Protein AF-A0A538PRS4-F1 (afdb_monomer_lite)

Radius of gyration: 16.03 Å; chains: 1; bounding box: 38×35×45 Å

pLDDT: mean 77.62, std 17.7, range [42.34, 96.5]

Foldseek 3Di:
DDDDDDDPPDDPDDDDDDFDDDPVVRVLLVVLVCQVVVDCPVVPPPDDDDPVFPPDRDLSSLVSVCCVVCVPPDPPPDDDDPCCGVVSND

Structure (mmCIF, N/CA/C/O backbone):
data_AF-A0A538PRS4-F1
#
_entry.id   AF-A0A538PRS4-F1
#
loop_
_atom_site.group_PDB
_atom_site.id
_atom_site.type_symbol
_atom_site.label_atom_id
_atom_site.label_alt_id
_atom_site.label_comp_id
_atom_site.label_asym_id
_atom_site.label_entity_id
_atom_site.label_seq_id
_atom_site.pdbx_PDB_ins_code
_atom_site.Cartn_x
_atom_site.Cartn_y
_atom_site.Cartn_z
_atom_site.occupancy
_atom_site.B_iso_or_equiv
_atom_site.auth_seq_id
_atom_site.auth_comp_id
_atom_site.auth_asym_id
_atom_site.auth_atom_id
_atom_site.pdbx_PDB_model_num
ATOM 1 N N . MET A 1 1 ? 24.495 14.721 -32.362 1.00 42.34 1 MET A N 1
ATOM 2 C CA . MET A 1 1 ? 23.202 14.234 -31.834 1.00 42.34 1 MET A CA 1
ATOM 3 C C . MET A 1 1 ? 23.451 13.626 -30.464 1.00 42.34 1 MET A C 1
ATOM 5 O O . MET A 1 1 ? 24.119 12.604 -30.386 1.00 42.34 1 MET A O 1
ATOM 9 N N . ALA A 1 2 ? 23.049 14.303 -29.387 1.00 47.41 2 ALA A N 1
ATOM 10 C CA . ALA A 1 2 ? 23.292 13.818 -28.029 1.00 47.41 2 ALA A CA 1
ATOM 11 C C . ALA A 1 2 ? 22.363 12.629 -27.740 1.00 47.41 2 ALA A C 1
ATOM 13 O O . ALA A 1 2 ? 21.148 12.792 -27.675 1.00 47.41 2 ALA A O 1
ATOM 14 N N . GLY A 1 3 ? 22.933 11.427 -27.621 1.00 56.94 3 GLY A N 1
ATOM 15 C CA . GLY A 1 3 ? 22.188 10.233 -27.229 1.00 56.94 3 GLY A CA 1
ATOM 16 C C . GLY A 1 3 ? 21.663 10.390 -25.805 1.00 56.94 3 GLY A C 1
ATOM 17 O O . GLY A 1 3 ? 22.430 10.693 -24.889 1.00 56.94 3 GLY A O 1
ATOM 18 N N . GLN A 1 4 ? 20.357 10.207 -25.623 1.00 62.00 4 GLN A N 1
ATOM 19 C CA . GLN A 1 4 ? 19.710 10.289 -24.319 1.00 62.00 4 GLN A CA 1
ATOM 20 C C . GLN A 1 4 ? 20.318 9.229 -23.385 1.00 62.00 4 GLN A C 1
ATOM 22 O O . GLN A 1 4 ? 20.143 8.027 -23.586 1.00 62.00 4 GLN A O 1
ATOM 27 N N . ARG A 1 5 ? 21.077 9.665 -22.372 1.00 55.88 5 ARG A N 1
ATOM 28 C CA . ARG A 1 5 ? 21.616 8.777 -21.334 1.00 55.88 5 ARG A CA 1
ATOM 29 C C . ARG A 1 5 ? 20.485 8.445 -20.366 1.00 55.88 5 ARG A C 1
ATOM 31 O O . ARG A 1 5 ? 20.037 9.321 -19.634 1.00 55.88 5 ARG A O 1
ATOM 38 N N . ARG A 1 6 ? 20.012 7.197 -20.369 1.00 52.97 6 ARG A N 1
ATOM 39 C CA . ARG A 1 6 ? 18.961 6.724 -19.457 1.00 52.97 6 ARG A CA 1
ATOM 40 C C . ARG A 1 6 ? 19.463 5.539 -18.638 1.00 52.97 6 ARG A C 1
ATOM 42 O O . ARG A 1 6 ? 20.163 4.676 -19.162 1.00 52.97 6 ARG A O 1
ATOM 49 N N . ALA A 1 7 ? 19.117 5.516 -17.352 1.00 52.84 7 ALA A N 1
ATOM 50 C CA . ALA A 1 7 ? 19.506 4.450 -16.437 1.00 52.84 7 ALA A CA 1
ATOM 51 C C . ALA A 1 7 ? 18.907 3.098 -16.869 1.00 52.84 7 ALA A C 1
ATOM 53 O O . ALA A 1 7 ? 17.709 2.997 -17.127 1.00 52.84 7 ALA A O 1
ATOM 54 N N . LEU A 1 8 ? 19.748 2.060 -16.923 1.00 56.84 8 LEU A N 1
ATOM 55 C CA . LEU A 1 8 ? 19.369 0.685 -17.288 1.00 56.84 8 LEU A CA 1
ATOM 56 C C . LEU A 1 8 ? 18.606 -0.059 -16.176 1.00 56.84 8 LEU A C 1
ATOM 58 O O . LEU A 1 8 ? 18.166 -1.182 -16.390 1.00 56.84 8 LEU A O 1
ATOM 62 N N . SER A 1 9 ? 18.458 0.549 -14.996 1.00 55.00 9 SER A N 1
ATOM 63 C CA . SER A 1 9 ? 17.814 -0.045 -13.818 1.00 55.00 9 SER A CA 1
ATOM 64 C C . SER A 1 9 ? 16.283 -0.040 -13.865 1.00 55.00 9 SER A C 1
ATOM 66 O O . SER A 1 9 ? 15.652 -0.673 -13.026 1.00 55.00 9 SER A O 1
ATOM 68 N N . MET A 1 10 ? 15.676 0.658 -14.828 1.00 54.16 10 MET A N 1
ATOM 69 C CA . MET A 1 10 ? 14.222 0.717 -14.993 1.00 54.16 10 MET A CA 1
ATOM 70 C C . MET A 1 10 ? 13.783 -0.277 -16.083 1.00 54.16 10 MET A C 1
ATOM 72 O O . MET A 1 10 ? 14.241 -0.149 -17.225 1.00 54.16 10 MET A O 1
ATOM 76 N N . PRO A 1 11 ? 12.905 -1.255 -15.781 1.00 58.00 11 PRO A N 1
ATOM 77 C CA . PRO A 1 11 ? 12.373 -2.181 -16.778 1.00 58.00 11 PRO A CA 1
ATOM 78 C C . PRO A 1 11 ? 11.755 -1.434 -17.966 1.00 58.00 11 PRO A C 1
ATOM 80 O O . PRO A 1 11 ? 11.019 -0.464 -17.796 1.00 58.00 11 PRO A O 1
ATOM 83 N N . ARG A 1 12 ? 12.054 -1.891 -19.190 1.00 56.91 12 ARG A N 1
ATOM 84 C CA . ARG A 1 12 ? 11.618 -1.237 -20.440 1.00 56.91 12 ARG A CA 1
ATOM 85 C C . ARG A 1 12 ? 10.115 -1.339 -20.708 1.00 56.91 12 ARG A C 1
ATOM 87 O O . ARG A 1 12 ? 9.610 -0.602 -21.548 1.00 56.91 12 ARG A O 1
ATOM 94 N N . ALA A 1 13 ? 9.427 -2.263 -20.047 1.00 60.84 13 ALA A N 1
ATOM 95 C CA . ALA A 1 13 ? 8.015 -2.533 -20.255 1.00 60.84 13 ALA A CA 1
ATOM 96 C C . ALA A 1 13 ? 7.367 -3.084 -18.980 1.00 60.84 13 ALA A C 1
ATOM 98 O O . ALA A 1 13 ? 8.067 -3.673 -18.148 1.00 60.84 13 ALA A O 1
ATOM 99 N N . PRO A 1 14 ? 6.029 -2.976 -18.912 1.00 65.44 14 PRO A N 1
ATOM 100 C CA . PRO A 1 14 ? 5.123 -3.854 -18.216 1.00 65.44 14 PRO A CA 1
ATOM 101 C C . PRO A 1 14 ? 5.697 -5.191 -17.773 1.00 65.44 14 PRO A C 1
ATOM 103 O O . PRO A 1 14 ? 5.788 -6.062 -18.637 1.00 65.44 14 PRO A O 1
ATOM 106 N N . GLY A 1 15 ? 6.075 -5.415 -16.514 1.00 74.25 15 GLY A N 1
ATOM 107 C CA . GLY A 1 15 ? 6.293 -6.797 -16.074 1.00 74.25 15 GLY A CA 1
ATOM 108 C C . GLY A 1 15 ? 4.999 -7.603 -16.259 1.00 74.25 15 GLY A C 1
ATOM 109 O O . GLY A 1 15 ? 3.906 -7.065 -16.072 1.00 74.25 15 GLY A O 1
ATOM 110 N N . ARG A 1 16 ? 5.080 -8.887 -16.635 1.00 87.31 16 ARG A N 1
ATOM 111 C CA . ARG A 1 16 ? 3.882 -9.744 -16.632 1.00 87.31 16 ARG A CA 1
ATOM 112 C C . ARG A 1 16 ? 3.426 -9.928 -15.183 1.00 87.31 16 ARG A C 1
ATOM 114 O O . ARG A 1 16 ? 4.215 -10.362 -14.352 1.00 87.31 16 ARG A O 1
ATOM 121 N N . ILE A 1 17 ? 2.153 -9.650 -14.910 1.00 90.62 17 ILE A N 1
ATOM 122 C CA . ILE A 1 17 ? 1.535 -9.925 -13.610 1.00 90.62 17 ILE A CA 1
ATOM 123 C C . ILE A 1 17 ? 0.930 -11.329 -13.664 1.00 90.62 17 ILE A C 1
ATOM 125 O O . ILE A 1 17 ? 0.021 -11.578 -14.458 1.00 90.62 17 ILE A O 1
ATOM 129 N N . ALA A 1 18 ? 1.455 -12.240 -12.850 1.00 93.81 18 ALA A N 1
ATOM 130 C CA . ALA A 1 18 ? 0.814 -13.515 -12.547 1.00 93.81 18 ALA A CA 1
ATOM 131 C C . ALA A 1 18 ? 0.039 -13.369 -11.231 1.00 93.81 18 ALA A C 1
ATOM 133 O O . ALA A 1 18 ? 0.499 -12.670 -10.331 1.00 93.81 18 ALA A O 1
ATOM 134 N N . ALA A 1 19 ? -1.131 -13.996 -11.136 1.00 95.12 19 ALA A N 1
ATOM 135 C CA . ALA A 1 19 ? -1.987 -13.930 -9.958 1.00 95.12 19 ALA A CA 1
ATOM 136 C C . ALA A 1 19 ? -2.528 -15.324 -9.628 1.00 95.12 19 ALA A C 1
ATOM 138 O O . ALA A 1 19 ? -2.894 -16.075 -10.535 1.00 95.12 19 ALA A O 1
ATOM 139 N N . ASP A 1 20 ? -2.582 -15.648 -8.341 1.00 95.25 20 ASP A N 1
ATOM 140 C CA . ASP A 1 20 ? -3.108 -16.896 -7.794 1.00 95.25 20 ASP A CA 1
ATOM 141 C C . ASP A 1 20 ? -3.854 -16.641 -6.467 1.00 95.25 20 ASP A C 1
ATOM 143 O O . ASP A 1 20 ? -4.017 -15.498 -6.035 1.00 95.25 20 ASP A O 1
ATOM 147 N N . GLY A 1 21 ? -4.368 -17.706 -5.843 1.00 95.44 21 GLY A N 1
ATOM 148 C CA . GLY A 1 21 ? -5.043 -17.628 -4.546 1.00 95.44 21 GLY A CA 1
ATOM 149 C C . GLY A 1 21 ? -6.510 -17.183 -4.611 1.00 95.44 21 GLY A C 1
ATOM 150 O O . GLY A 1 21 ? -7.243 -17.490 -5.554 1.00 95.44 21 GLY A O 1
ATOM 151 N N . VAL A 1 22 ? -6.974 -16.512 -3.550 1.00 96.50 22 VAL A N 1
ATOM 152 C CA . VAL A 1 22 ? -8.373 -16.072 -3.409 1.00 96.50 22 VAL A CA 1
ATOM 153 C C . VAL A 1 22 ? -8.680 -14.992 -4.442 1.00 96.50 22 VAL A C 1
ATOM 155 O O . VAL A 1 22 ? -8.071 -13.925 -4.418 1.00 96.50 22 VAL A O 1
ATOM 158 N N . ARG A 1 23 ? -9.674 -15.243 -5.306 1.00 94.69 23 ARG A N 1
ATOM 159 C CA . ARG A 1 23 ? -10.012 -14.374 -6.447 1.00 94.69 23 ARG A CA 1
ATOM 160 C C . ARG A 1 23 ? -10.157 -12.899 -6.070 1.00 94.69 23 ARG A C 1
ATOM 162 O O . ARG A 1 23 ? -9.505 -12.068 -6.686 1.00 94.69 23 ARG A O 1
ATOM 169 N N . ALA A 1 24 ? -10.970 -12.586 -5.060 1.00 91.44 24 ALA A N 1
ATOM 170 C CA . ALA A 1 24 ? -11.235 -11.199 -4.673 1.00 91.44 24 ALA A CA 1
ATOM 171 C C . ALA A 1 24 ? -9.955 -10.457 -4.244 1.00 91.44 24 ALA A C 1
ATOM 173 O O . ALA A 1 24 ? -9.711 -9.330 -4.670 1.00 91.44 24 ALA A O 1
ATOM 174 N N . SER A 1 25 ? -9.099 -11.113 -3.454 1.00 91.69 25 SER A N 1
ATOM 175 C CA . SER A 1 25 ? -7.808 -10.556 -3.043 1.00 91.69 25 SER A CA 1
ATOM 176 C C . SER A 1 25 ? -6.850 -10.426 -4.228 1.00 91.69 25 SER A C 1
ATOM 178 O O . SER A 1 25 ? -6.218 -9.388 -4.393 1.00 91.69 25 SER A O 1
ATOM 180 N N . ALA A 1 26 ? -6.770 -11.449 -5.081 1.00 95.50 26 ALA A N 1
ATOM 181 C CA . ALA A 1 26 ? -5.906 -11.454 -6.255 1.00 95.50 26 ALA A CA 1
ATOM 182 C C . ALA A 1 26 ? -6.262 -10.324 -7.233 1.00 95.50 26 ALA A C 1
ATOM 184 O O . ALA A 1 26 ? -5.381 -9.596 -7.683 1.00 95.50 26 ALA A O 1
ATOM 185 N N . GLU A 1 27 ? -7.548 -10.129 -7.526 1.00 95.00 27 GLU A N 1
ATOM 186 C CA . GLU A 1 27 ? -8.031 -9.057 -8.402 1.00 95.00 27 GLU A CA 1
ATOM 187 C C . GLU A 1 27 ? -7.698 -7.670 -7.839 1.00 95.00 27 GLU A C 1
ATOM 189 O O . GLU A 1 27 ? -7.181 -6.820 -8.570 1.00 95.00 27 GLU A O 1
ATOM 194 N N . ALA A 1 28 ? -7.905 -7.457 -6.536 1.00 93.31 28 ALA A N 1
ATOM 195 C CA . ALA A 1 28 ? -7.575 -6.195 -5.881 1.00 93.31 28 ALA A CA 1
ATOM 196 C C . ALA A 1 28 ? -6.063 -5.901 -5.891 1.00 93.31 28 ALA A C 1
ATOM 198 O O . ALA A 1 28 ? -5.642 -4.782 -6.186 1.00 93.31 28 ALA A O 1
ATOM 199 N N . LEU A 1 29 ? -5.225 -6.913 -5.646 1.00 95.19 29 LEU A N 1
ATOM 200 C CA . LEU A 1 29 ? -3.767 -6.777 -5.703 1.00 95.19 29 LEU A CA 1
ATOM 201 C C . LEU A 1 29 ? -3.269 -6.505 -7.130 1.00 95.19 29 LEU A C 1
ATOM 203 O O . LEU A 1 29 ? -2.391 -5.666 -7.334 1.00 95.19 29 LEU A O 1
ATOM 207 N N . VAL A 1 30 ? -3.855 -7.156 -8.140 1.00 95.25 30 VAL A N 1
ATOM 208 C CA . VAL A 1 30 ? -3.558 -6.871 -9.553 1.00 95.25 30 VAL A CA 1
ATOM 209 C C . VAL A 1 30 ? -3.937 -5.433 -9.910 1.00 95.25 30 VAL A C 1
ATOM 211 O O . VAL A 1 30 ? -3.184 -4.774 -10.629 1.00 95.25 30 VAL A O 1
ATOM 214 N N . ALA A 1 31 ? -5.065 -4.923 -9.409 1.00 93.62 31 ALA A N 1
ATOM 215 C CA . ALA A 1 31 ? -5.456 -3.530 -9.608 1.00 93.62 31 ALA A CA 1
ATOM 216 C C . ALA A 1 31 ? -4.436 -2.561 -8.984 1.00 93.62 31 ALA A C 1
ATOM 218 O O . ALA A 1 31 ? -3.992 -1.631 -9.658 1.00 93.62 31 ALA A O 1
ATOM 219 N N . ALA A 1 32 ? -3.976 -2.828 -7.758 1.00 93.50 32 ALA A N 1
ATOM 220 C CA . ALA A 1 32 ? -2.954 -2.021 -7.087 1.00 93.50 32 ALA A CA 1
ATOM 221 C C . ALA A 1 32 ? -1.616 -1.989 -7.854 1.00 93.50 32 ALA A C 1
ATOM 223 O O . ALA A 1 32 ? -0.982 -0.936 -7.959 1.00 93.50 32 ALA A O 1
ATOM 224 N N . LEU A 1 33 ? -1.201 -3.116 -8.445 1.00 91.38 33 LEU A N 1
ATOM 225 C CA . LEU A 1 33 ? -0.002 -3.195 -9.292 1.00 91.38 33 LEU A CA 1
ATOM 226 C C . LEU A 1 33 ? -0.149 -2.435 -10.618 1.00 91.38 33 LEU A C 1
ATOM 228 O O . LEU A 1 33 ? 0.848 -1.988 -11.180 1.00 91.38 33 LEU A O 1
ATOM 232 N N . ARG A 1 34 ? -1.375 -2.286 -11.133 1.00 91.12 34 ARG A N 1
ATOM 233 C CA . ARG A 1 34 ? -1.657 -1.553 -12.378 1.00 91.12 34 ARG A CA 1
ATOM 234 C C . ARG A 1 34 ? -1.860 -0.055 -12.172 1.00 91.12 34 ARG A C 1
ATOM 236 O O . ARG A 1 34 ? -1.651 0.694 -13.122 1.00 91.12 34 ARG A O 1
ATOM 243 N N . ALA A 1 35 ? -2.234 0.378 -10.968 1.00 89.50 35 ALA A N 1
ATOM 244 C CA . ALA A 1 35 ? -2.521 1.777 -10.648 1.00 89.50 35 ALA A CA 1
ATOM 245 C C . ALA A 1 35 ? -1.425 2.775 -11.094 1.00 89.50 35 ALA A C 1
ATOM 247 O O . ALA A 1 35 ? -1.775 3.799 -11.676 1.00 89.50 35 ALA A O 1
ATOM 248 N N . PRO A 1 36 ? -0.113 2.484 -10.963 1.00 85.25 36 PRO A N 1
ATOM 249 C CA . PRO A 1 36 ? 0.943 3.390 -11.428 1.00 85.25 36 PRO A CA 1
ATOM 250 C C . PRO A 1 36 ? 0.962 3.636 -12.940 1.00 85.25 36 PRO A C 1
ATOM 252 O O . PRO A 1 36 ? 1.526 4.621 -13.396 1.00 85.25 36 PRO A O 1
ATOM 255 N N . HIS A 1 37 ? 0.399 2.730 -13.744 1.00 81.75 37 HIS A N 1
ATOM 256 C CA . HIS A 1 37 ? 0.397 2.866 -15.204 1.00 81.75 37 HIS A CA 1
ATOM 257 C C . HIS A 1 37 ? -0.679 3.821 -15.721 1.00 81.75 37 HIS A C 1
ATOM 259 O O . HIS A 1 37 ? -0.604 4.242 -16.873 1.00 81.75 37 HIS A O 1
ATOM 265 N N . VAL A 1 38 ? -1.678 4.120 -14.893 1.00 80.19 38 VAL A N 1
ATOM 266 C CA . VAL A 1 38 ? -2.795 5.020 -15.212 1.00 80.19 38 VAL A CA 1
ATOM 267 C C . VAL A 1 38 ? -2.764 6.297 -14.373 1.00 80.19 38 VAL A C 1
ATOM 269 O O . VAL A 1 38 ? -3.554 7.204 -14.612 1.00 80.19 38 VAL A O 1
ATOM 272 N N . ASP A 1 39 ? -1.855 6.370 -13.398 1.00 74.50 39 ASP A N 1
ATOM 273 C CA . ASP A 1 39 ? -1.617 7.562 -12.597 1.00 74.50 39 ASP A CA 1
ATOM 274 C C . ASP A 1 39 ? -0.698 8.531 -13.352 1.00 74.50 39 ASP A C 1
ATOM 276 O O . ASP A 1 39 ? 0.513 8.327 -13.472 1.00 74.50 39 ASP A O 1
ATOM 280 N N . HIS A 1 40 ? -1.304 9.582 -13.899 1.00 63.31 40 HIS A N 1
ATOM 281 C CA . HIS A 1 40 ? -0.612 10.606 -14.675 1.00 63.31 40 HIS A CA 1
ATOM 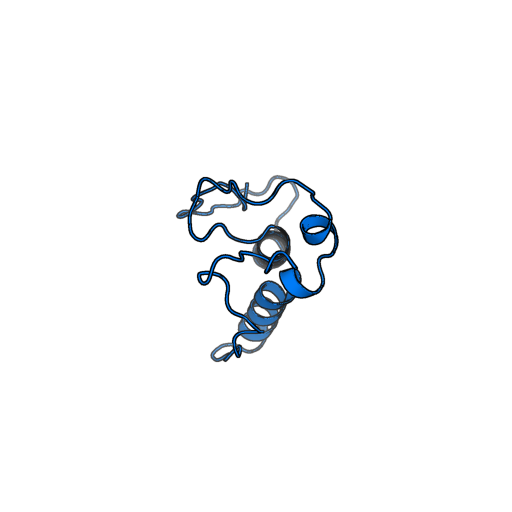282 C C . HIS A 1 40 ? 0.023 11.699 -13.795 1.00 63.31 40 HIS A C 1
ATOM 284 O O . HIS A 1 40 ? 0.920 12.394 -14.269 1.00 63.31 40 HIS A O 1
ATOM 290 N N . GLU A 1 41 ? -0.358 11.827 -12.517 1.00 57.19 41 GLU A N 1
ATOM 291 C CA . GLU A 1 41 ? 0.117 12.917 -11.647 1.00 57.19 41 GLU A CA 1
ATOM 292 C C . GLU A 1 41 ? 1.602 12.768 -11.279 1.00 57.19 41 GLU A C 1
ATOM 294 O O . GLU A 1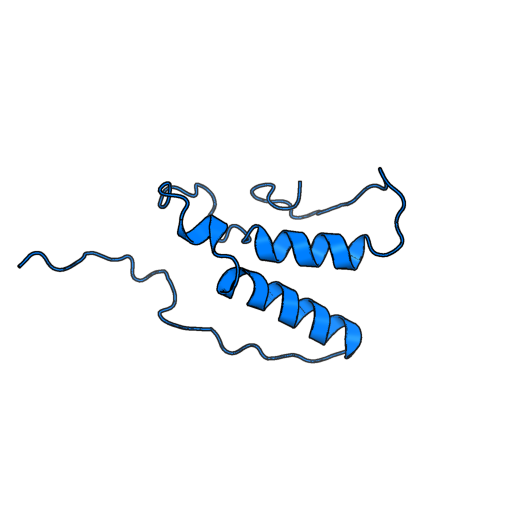 41 ? 2.358 13.740 -11.275 1.00 57.19 41 GLU A O 1
ATOM 299 N N . ILE A 1 42 ? 2.068 11.537 -11.042 1.00 53.59 42 ILE A N 1
ATOM 300 C CA . ILE A 1 42 ? 3.488 11.271 -10.755 1.00 53.59 42 ILE A CA 1
ATOM 301 C C . ILE A 1 42 ? 4.349 11.442 -12.015 1.00 53.59 42 ILE A C 1
ATOM 303 O O . ILE A 1 42 ? 5.483 11.919 -11.919 1.00 53.59 42 ILE A O 1
ATOM 307 N N . ALA A 1 43 ? 3.818 11.103 -13.196 1.00 49.31 43 ALA A N 1
ATOM 308 C CA . ALA A 1 43 ? 4.530 11.242 -14.468 1.00 49.31 43 ALA A CA 1
ATOM 309 C C . ALA A 1 43 ? 4.846 12.709 -14.820 1.00 49.31 43 ALA A C 1
ATOM 311 O O . ALA A 1 43 ? 5.849 12.971 -15.487 1.00 49.31 43 ALA A O 1
ATOM 312 N N . GLU A 1 44 ? 4.028 13.650 -14.344 1.00 47.53 44 GLU A N 1
ATOM 313 C CA . GLU A 1 44 ? 4.194 15.094 -14.555 1.00 47.53 44 GLU A CA 1
ATOM 314 C C . GLU A 1 44 ? 4.961 15.799 -13.426 1.00 47.53 44 GLU A C 1
ATOM 316 O O . GLU A 1 44 ? 5.366 16.955 -13.575 1.00 47.53 44 GLU A O 1
ATOM 321 N N . SER A 1 45 ? 5.242 15.110 -12.315 1.00 49.84 45 SER A N 1
ATOM 322 C CA . SER A 1 45 ? 6.111 15.647 -11.270 1.00 49.84 45 SER A CA 1
ATOM 323 C C . SER A 1 45 ? 7.557 15.719 -11.791 1.00 49.84 45 SER A C 1
ATOM 325 O O . SER A 1 45 ? 8.281 14.729 -11.890 1.00 49.84 45 SER A O 1
ATOM 327 N N . LEU A 1 46 ? 7.989 16.924 -12.175 1.00 46.19 46 LEU A N 1
ATOM 328 C CA . LEU A 1 46 ? 9.309 17.261 -12.739 1.00 46.19 46 LEU A CA 1
ATOM 329 C C . LEU A 1 46 ? 10.504 17.013 -11.779 1.00 46.19 46 LEU A C 1
ATOM 331 O O . LEU A 1 46 ? 11.560 17.626 -11.924 1.00 46.19 46 LEU A O 1
ATOM 335 N N . THR A 1 47 ? 10.367 16.140 -10.779 1.00 45.28 47 THR A N 1
ATOM 336 C CA . THR A 1 47 ? 11.289 15.969 -9.645 1.00 45.28 47 THR A CA 1
ATOM 337 C C . THR A 1 47 ? 11.966 14.597 -9.564 1.00 45.28 47 THR A C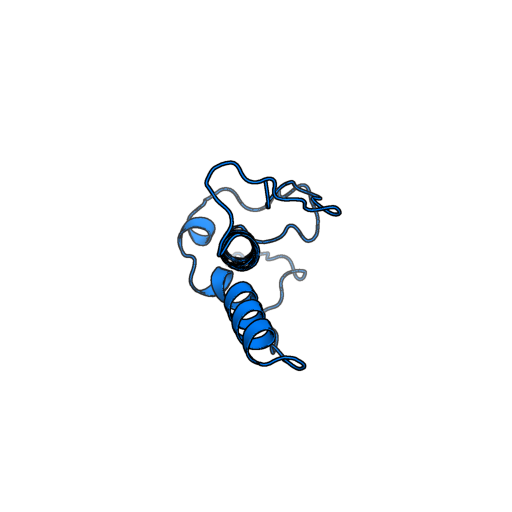 1
ATOM 339 O O . THR A 1 47 ? 12.570 14.286 -8.538 1.00 45.28 47 THR A O 1
ATOM 342 N N . HIS A 1 48 ? 11.979 13.791 -10.635 1.00 50.97 48 HIS A N 1
ATOM 343 C CA . HIS A 1 48 ? 12.763 12.545 -10.645 1.00 50.97 48 HIS A CA 1
ATOM 344 C C . HIS A 1 48 ? 14.078 12.652 -11.424 1.00 50.97 48 HIS A C 1
ATOM 346 O O . HIS A 1 48 ? 14.049 12.825 -12.642 1.00 50.97 48 HIS A O 1
ATOM 352 N N . PRO A 1 49 ? 15.246 12.502 -10.748 1.00 48.59 49 PRO A N 1
ATOM 353 C CA . PRO A 1 49 ? 15.607 11.214 -10.149 1.00 48.59 49 PRO A CA 1
ATOM 354 C C . PRO A 1 49 ? 16.480 11.310 -8.871 1.00 48.59 49 PRO A C 1
ATOM 356 O O . PRO A 1 49 ? 17.642 10.913 -8.881 1.00 48.59 49 PRO A O 1
ATOM 359 N N . PHE A 1 50 ? 15.935 11.771 -7.746 1.00 45.19 50 PHE A N 1
ATOM 360 C CA . PHE A 1 50 ? 16.570 11.558 -6.432 1.00 45.19 50 PHE A CA 1
ATOM 361 C C . PHE A 1 50 ? 15.545 10.999 -5.438 1.00 45.19 50 PHE A C 1
ATOM 363 O O . PHE A 1 50 ? 15.199 11.613 -4.435 1.00 45.19 50 PHE A O 1
ATOM 370 N N . HIS A 1 51 ? 15.024 9.801 -5.719 1.00 52.03 51 HIS A N 1
ATOM 371 C CA . HIS A 1 51 ? 14.421 9.010 -4.647 1.00 52.03 51 HIS A CA 1
ATOM 372 C C . HIS A 1 51 ? 15.567 8.403 -3.844 1.00 52.03 51 HIS A C 1
ATOM 374 O O . HIS A 1 51 ? 16.291 7.545 -4.341 1.00 52.03 51 HIS A O 1
ATOM 380 N N . SER A 1 52 ? 15.735 8.861 -2.608 1.00 52.62 52 SER A N 1
ATOM 381 C CA . SER A 1 52 ? 16.750 8.369 -1.672 1.00 52.62 52 SER A CA 1
ATOM 382 C C . SER A 1 52 ? 16.542 6.908 -1.254 1.00 52.62 52 SER A C 1
ATOM 384 O O . SER A 1 52 ? 17.465 6.306 -0.713 1.00 52.62 52 SER A O 1
ATOM 386 N N . TYR A 1 53 ? 15.363 6.326 -1.517 1.00 48.88 53 TYR A N 1
ATOM 387 C CA . TYR A 1 53 ? 15.032 4.955 -1.138 1.00 48.88 53 TYR A CA 1
ATOM 388 C C . TYR A 1 53 ? 14.932 4.035 -2.369 1.00 48.88 53 TYR A C 1
ATOM 390 O O . TYR A 1 53 ? 13.999 4.188 -3.170 1.00 48.88 53 TYR A O 1
ATOM 398 N N . PRO A 1 54 ? 15.867 3.083 -2.552 1.00 56.94 54 PRO A N 1
ATOM 399 C CA . PRO A 1 54 ? 15.747 2.080 -3.602 1.00 56.94 54 PRO A CA 1
ATOM 400 C C . PRO A 1 54 ? 14.470 1.253 -3.387 1.00 56.94 54 PRO A C 1
ATOM 402 O O . PRO A 1 54 ? 14.163 0.866 -2.266 1.00 56.94 54 PRO A O 1
ATOM 405 N N . ALA A 1 55 ? 13.722 1.001 -4.465 1.00 70.12 55 ALA A N 1
ATOM 406 C CA . ALA A 1 55 ? 12.451 0.263 -4.450 1.00 70.12 55 ALA A CA 1
ATOM 407 C C . ALA A 1 55 ? 11.295 0.907 -3.645 1.00 70.12 55 ALA A C 1
ATOM 409 O O . ALA A 1 55 ? 10.414 0.200 -3.159 1.00 70.12 55 ALA A O 1
ATOM 410 N N . ARG A 1 56 ? 11.246 2.246 -3.541 1.00 79.44 56 ARG A N 1
ATOM 411 C CA . ARG A 1 56 ? 10.066 2.966 -3.018 1.00 79.44 56 ARG A CA 1
ATOM 412 C C . ARG A 1 56 ? 8.783 2.541 -3.756 1.00 79.44 56 ARG A C 1
ATOM 414 O O . ARG A 1 56 ? 8.736 2.561 -4.986 1.00 79.44 56 ARG A O 1
ATOM 421 N N . MET A 1 57 ? 7.736 2.221 -2.991 1.00 86.19 57 MET A N 1
ATOM 422 C CA . MET A 1 57 ? 6.392 1.952 -3.512 1.00 86.19 57 MET A CA 1
ATOM 423 C C . MET A 1 57 ? 5.805 3.206 -4.176 1.00 86.19 57 MET A C 1
ATOM 425 O O . MET A 1 57 ? 5.975 4.315 -3.666 1.00 86.19 57 MET A O 1
ATOM 429 N N . HIS A 1 58 ? 5.095 3.028 -5.291 1.00 87.06 58 HIS A N 1
ATOM 430 C CA . HIS A 1 58 ? 4.395 4.111 -5.980 1.00 87.06 58 HIS A CA 1
ATOM 431 C C . HIS A 1 58 ? 3.146 4.563 -5.192 1.00 87.06 58 HIS A C 1
ATOM 433 O O . HIS A 1 58 ? 2.381 3.694 -4.761 1.00 87.06 58 HIS A O 1
ATOM 439 N N . PRO A 1 59 ? 2.871 5.876 -5.046 1.00 89.00 59 PRO A N 1
ATOM 440 C CA . PRO A 1 59 ? 1.710 6.372 -4.294 1.00 89.00 59 PRO A CA 1
ATOM 441 C C . PRO A 1 59 ? 0.360 5.821 -4.773 1.00 89.00 59 PRO A C 1
ATOM 443 O O . PRO A 1 59 ? -0.453 5.406 -3.952 1.00 89.00 59 PRO A O 1
ATOM 446 N N . ALA A 1 60 ? 0.145 5.707 -6.090 1.00 90.38 60 ALA A N 1
ATOM 447 C CA . ALA A 1 60 ? -1.067 5.080 -6.636 1.00 90.38 60 ALA A CA 1
ATOM 448 C C . ALA A 1 60 ? -1.282 3.632 -6.164 1.00 90.38 60 ALA A C 1
ATOM 450 O O . ALA A 1 60 ? -2.409 3.236 -5.878 1.00 90.38 60 ALA A O 1
ATOM 451 N N . THR A 1 61 ? -0.209 2.839 -6.056 1.00 92.12 61 THR A N 1
ATOM 452 C CA . THR A 1 61 ? -0.298 1.477 -5.512 1.00 92.12 61 THR A CA 1
ATOM 453 C C . THR A 1 61 ? -0.683 1.518 -4.040 1.00 92.12 61 THR A C 1
ATOM 455 O O . THR A 1 61 ? -1.599 0.802 -3.641 1.00 92.12 61 THR A O 1
ATOM 458 N N . ALA A 1 62 ? -0.030 2.375 -3.247 1.00 92.62 62 ALA A N 1
ATOM 459 C CA . ALA A 1 62 ? -0.327 2.513 -1.823 1.00 92.62 62 ALA A CA 1
ATOM 460 C C . ALA A 1 62 ? -1.795 2.888 -1.592 1.00 92.62 62 ALA A C 1
ATOM 462 O O . ALA A 1 62 ? -2.470 2.239 -0.800 1.00 92.62 62 ALA A O 1
ATOM 463 N N . ARG A 1 63 ? -2.324 3.852 -2.353 1.00 91.75 63 ARG A N 1
ATOM 464 C CA . ARG A 1 63 ? -3.722 4.283 -2.257 1.00 91.75 63 ARG A CA 1
ATOM 465 C C . ARG A 1 63 ? -4.715 3.127 -2.392 1.00 91.75 63 ARG A C 1
ATOM 467 O O . ARG A 1 63 ? -5.568 2.963 -1.526 1.00 91.75 63 ARG A O 1
ATOM 474 N N . VAL A 1 64 ? -4.581 2.310 -3.439 1.00 93.25 64 VAL A N 1
ATOM 475 C CA . VAL A 1 64 ? -5.482 1.166 -3.667 1.00 93.25 64 VAL A CA 1
ATOM 476 C C . VAL A 1 64 ? -5.401 0.161 -2.513 1.00 93.25 64 VAL A C 1
ATOM 478 O O . VAL A 1 64 ? -6.420 -0.381 -2.093 1.00 93.25 64 VAL A O 1
ATOM 481 N N . LEU A 1 65 ? -4.204 -0.077 -1.969 1.00 93.50 65 LEU A N 1
ATOM 482 C CA . LEU A 1 65 ? -4.016 -0.990 -0.838 1.00 93.50 65 LEU A CA 1
ATOM 483 C C . LEU A 1 65 ? -4.631 -0.447 0.460 1.00 93.50 65 LEU A C 1
ATOM 485 O O . LEU A 1 65 ? -5.257 -1.211 1.193 1.00 93.50 65 LEU A O 1
ATOM 489 N N . VAL A 1 66 ? -4.496 0.854 0.732 1.00 92.50 66 VAL A N 1
ATOM 490 C CA . VAL A 1 66 ? -5.118 1.502 1.898 1.00 92.50 66 VAL A CA 1
ATOM 491 C C . VAL A 1 66 ? -6.639 1.410 1.820 1.00 92.50 66 VAL A C 1
ATOM 493 O O . VAL A 1 66 ? -7.275 1.032 2.800 1.00 92.50 66 VAL A O 1
ATOM 496 N N . GLU A 1 67 ? -7.225 1.695 0.656 1.00 91.00 67 GLU A N 1
ATOM 497 C CA . GLU A 1 67 ? -8.671 1.581 0.435 1.00 91.00 67 GLU A CA 1
ATOM 498 C C . GLU A 1 67 ? -9.156 0.126 0.588 1.00 91.00 67 GLU A C 1
ATOM 500 O O . GLU A 1 67 ? -10.202 -0.115 1.190 1.00 91.00 67 GLU A O 1
ATOM 505 N N . LEU A 1 68 ? -8.374 -0.853 0.114 1.00 90.88 68 LEU A N 1
ATOM 506 C CA . LEU A 1 68 ? -8.683 -2.280 0.245 1.00 90.88 68 LEU A CA 1
ATOM 507 C C . LEU A 1 68 ? -8.685 -2.752 1.706 1.00 90.88 68 LEU A C 1
ATOM 509 O O . LEU A 1 68 ? -9.601 -3.456 2.122 1.00 90.88 68 LEU A O 1
ATOM 513 N N . VAL A 1 69 ? -7.657 -2.393 2.479 1.00 90.44 69 VAL A N 1
ATOM 514 C CA . VAL A 1 69 ? -7.505 -2.824 3.881 1.00 90.44 69 VAL A CA 1
ATOM 515 C C . VAL A 1 69 ? -8.436 -2.039 4.807 1.00 90.44 69 VAL A C 1
ATOM 517 O O . VAL A 1 69 ? -8.979 -2.593 5.760 1.00 90.44 69 VAL A O 1
ATOM 520 N N . GLY A 1 70 ? -8.643 -0.755 4.518 1.00 88.75 70 GLY A N 1
ATOM 521 C CA . GLY A 1 70 ? -9.512 0.139 5.279 1.00 88.75 7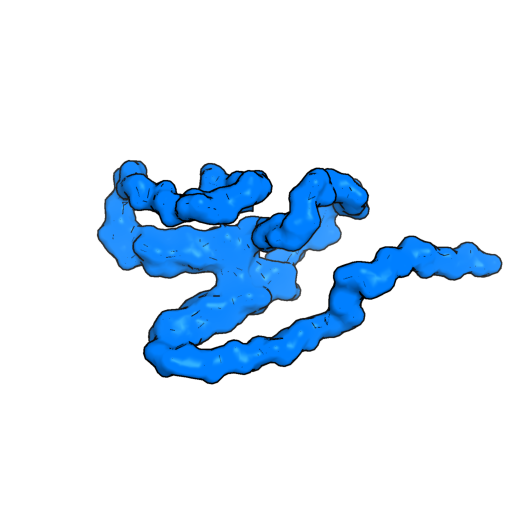0 GLY A CA 1
ATOM 522 C C . GLY A 1 70 ? -10.995 0.043 4.917 1.00 88.75 70 GLY A C 1
ATOM 523 O O . GLY A 1 70 ? -11.802 0.706 5.565 1.00 88.75 70 GLY A O 1
ATOM 524 N N . GLY A 1 71 ? -11.376 -0.753 3.911 1.00 81.62 71 GLY A N 1
ATOM 525 C CA . GLY A 1 71 ? -12.750 -0.917 3.426 1.00 81.62 71 GLY A CA 1
ATOM 526 C C . GLY A 1 71 ? -13.684 -1.528 4.474 1.00 81.62 71 GLY A C 1
ATOM 527 O O . GLY A 1 71 ? -13.941 -2.726 4.475 1.00 81.62 71 GLY A O 1
ATOM 528 N N . GLY A 1 72 ? -14.184 -0.700 5.388 1.00 79.44 72 GLY A N 1
ATOM 529 C CA . GLY A 1 72 ? -15.006 -1.107 6.534 1.00 79.44 72 GLY A CA 1
ATOM 530 C C . GLY A 1 72 ? -14.535 -0.516 7.863 1.00 79.44 72 GLY A C 1
ATOM 531 O O . GLY A 1 72 ? -15.259 -0.575 8.855 1.00 79.44 72 GLY A O 1
ATOM 532 N N . ALA A 1 73 ? -13.350 0.090 7.886 1.00 86.19 73 ALA A N 1
ATOM 533 C CA . ALA A 1 73 ? -12.847 0.837 9.020 1.00 86.19 73 ALA A CA 1
ATOM 534 C C . ALA A 1 73 ? -13.456 2.252 9.041 1.00 86.19 73 ALA A C 1
ATOM 536 O O . ALA A 1 73 ? -13.634 2.893 8.004 1.00 86.19 73 ALA A O 1
ATOM 537 N N . GLY A 1 74 ? -13.803 2.743 10.233 1.00 86.62 74 GLY A N 1
ATOM 538 C CA . GLY A 1 74 ? -14.287 4.114 10.400 1.00 86.62 74 GLY A CA 1
ATOM 539 C C . GLY A 1 74 ? -13.169 5.152 10.214 1.00 86.62 74 GLY A C 1
ATOM 540 O O . GLY A 1 74 ? -11.987 4.810 10.302 1.00 86.62 74 GLY A O 1
ATOM 541 N N . PRO A 1 75 ? -13.514 6.436 10.008 1.00 87.12 75 PRO A N 1
ATOM 542 C CA . PRO A 1 75 ? -12.533 7.518 10.012 1.00 87.12 75 PRO A CA 1
ATOM 543 C C . PRO A 1 75 ? -11.660 7.484 11.274 1.00 87.12 75 PRO A C 1
ATOM 545 O O . PRO A 1 75 ? -12.174 7.345 12.383 1.00 87.12 75 PRO A O 1
ATOM 548 N N . GLY A 1 76 ? -10.342 7.611 11.105 1.00 86.06 76 GLY A N 1
ATOM 549 C CA . GLY A 1 76 ? -9.382 7.579 12.215 1.00 86.06 76 GLY A CA 1
ATOM 550 C C . GLY A 1 76 ? -9.041 6.181 12.741 1.00 86.06 76 GLY A C 1
ATOM 551 O O . GLY A 1 76 ? -8.290 6.073 13.710 1.00 86.06 76 GLY A O 1
ATOM 552 N N . ALA A 1 77 ? -9.552 5.112 12.122 1.00 91.25 77 ALA A N 1
ATOM 553 C CA . ALA A 1 77 ? -9.097 3.765 12.432 1.00 91.25 77 ALA A CA 1
ATOM 554 C C . ALA A 1 77 ? -7.592 3.612 12.130 1.00 91.25 77 ALA A C 1
ATOM 556 O O . ALA A 1 77 ? -7.115 4.118 11.110 1.00 91.25 77 ALA A O 1
ATOM 557 N N . PRO A 1 78 ? -6.833 2.923 12.999 1.00 91.75 78 PRO A N 1
ATOM 558 C CA . PRO A 1 78 ? -5.399 2.768 12.813 1.00 91.75 78 PRO A CA 1
ATOM 559 C C . PRO A 1 78 ? -5.092 1.868 11.612 1.00 91.75 78 PRO A C 1
ATOM 561 O O . PRO A 1 78 ? -5.662 0.785 11.473 1.00 91.75 78 PRO A O 1
ATOM 564 N N . LEU A 1 79 ? -4.132 2.294 10.792 1.00 91.38 79 LEU A N 1
ATOM 565 C CA . LEU A 1 79 ? -3.522 1.489 9.739 1.00 91.38 79 LEU A CA 1
ATOM 566 C C . LEU A 1 79 ? -2.055 1.241 10.095 1.00 91.38 79 LEU A C 1
ATOM 568 O O . LEU A 1 79 ? -1.339 2.169 10.467 1.00 91.38 79 LEU A O 1
ATOM 572 N N . VAL A 1 80 ? -1.611 -0.011 9.989 1.00 93.00 80 VAL A N 1
ATOM 573 C CA . VAL A 1 80 ? -0.241 -0.407 10.330 1.00 93.00 80 VAL A CA 1
ATOM 574 C C . VAL A 1 80 ? 0.449 -0.976 9.098 1.00 93.00 80 VAL A C 1
ATOM 576 O O . VAL A 1 80 ? 0.031 -2.007 8.576 1.00 93.00 80 VAL A O 1
ATOM 579 N N . ASP A 1 81 ? 1.540 -0.332 8.686 1.00 92.81 81 ASP A N 1
ATOM 580 C CA . ASP A 1 81 ? 2.535 -0.898 7.776 1.00 92.81 81 ASP A CA 1
ATOM 581 C C . ASP A 1 81 ? 3.816 -1.211 8.574 1.00 92.81 81 ASP A C 1
ATOM 583 O O . ASP A 1 81 ? 4.571 -0.292 8.910 1.00 92.81 81 ASP A O 1
ATOM 587 N N . PRO A 1 82 ? 4.080 -2.489 8.914 1.00 93.38 82 PRO A N 1
ATOM 588 C CA . PRO A 1 82 ? 5.253 -2.869 9.699 1.00 93.38 82 PRO A CA 1
ATOM 589 C C . PRO A 1 82 ? 6.569 -2.768 8.909 1.00 93.38 82 PRO A C 1
ATOM 591 O O . PRO A 1 82 ? 7.641 -2.945 9.486 1.00 93.38 82 PRO A O 1
ATOM 594 N N . PHE A 1 83 ? 6.505 -2.474 7.607 1.00 90.50 83 PHE A N 1
ATOM 595 C CA . PHE A 1 83 ? 7.645 -2.352 6.702 1.00 90.50 83 PHE A CA 1
ATOM 596 C C . PHE A 1 83 ? 7.634 -1.005 5.966 1.00 90.50 83 PHE A C 1
ATOM 598 O O . PHE A 1 83 ? 8.031 -0.926 4.804 1.00 90.50 83 PHE A O 1
ATOM 605 N N . CYS A 1 84 ? 7.220 0.064 6.656 1.00 87.88 84 CYS A N 1
ATOM 606 C CA . CYS A 1 84 ? 6.858 1.346 6.043 1.00 87.88 84 CYS A CA 1
ATOM 607 C C . CYS A 1 84 ? 7.951 2.028 5.208 1.00 87.88 84 CYS A C 1
ATOM 609 O O . CYS A 1 84 ? 7.630 2.896 4.397 1.00 87.88 84 CYS A O 1
ATOM 611 N N . GLY A 1 85 ? 9.225 1.642 5.346 1.00 85.12 85 GLY A N 1
ATOM 612 C CA . GLY A 1 85 ? 10.306 2.058 4.454 1.00 85.12 85 GLY A CA 1
ATOM 613 C C . GLY A 1 85 ? 10.338 3.572 4.249 1.00 85.12 85 GLY A C 1
ATOM 614 O O . GLY A 1 85 ? 10.592 4.338 5.173 1.00 85.12 85 GLY A O 1
ATOM 615 N N . SER A 1 86 ? 10.058 4.023 3.028 1.00 82.19 86 SER A N 1
ATOM 616 C CA . SER A 1 86 ? 10.038 5.446 2.684 1.00 82.19 86 SER A CA 1
ATOM 617 C C . SER A 1 86 ? 8.788 6.220 3.123 1.00 82.19 86 SER A C 1
ATOM 619 O O . SER A 1 86 ? 8.629 7.363 2.692 1.00 82.19 86 SER A O 1
ATOM 621 N N . GLY A 1 87 ? 7.898 5.586 3.883 1.00 88.88 87 GLY A N 1
ATOM 622 C CA . GLY A 1 87 ? 6.672 6.151 4.431 1.00 88.88 87 GLY A CA 1
ATOM 623 C C . GLY A 1 87 ? 5.536 6.334 3.430 1.00 88.88 87 GLY A C 1
ATOM 624 O O . GLY A 1 87 ? 4.645 7.107 3.718 1.00 88.88 87 GLY A O 1
ATOM 625 N N . THR A 1 88 ? 5.532 5.675 2.263 1.00 90.12 88 THR A N 1
ATOM 626 C CA . THR A 1 88 ? 4.508 5.937 1.221 1.00 90.12 88 THR A CA 1
ATOM 627 C C . THR A 1 88 ? 3.073 5.628 1.681 1.00 90.12 88 THR A C 1
ATOM 629 O O . THR A 1 88 ? 2.125 6.169 1.126 1.00 90.12 88 THR A O 1
ATOM 632 N N . VAL A 1 89 ? 2.913 4.737 2.662 1.00 90.19 89 VAL A N 1
ATOM 633 C CA . VAL A 1 89 ? 1.609 4.343 3.224 1.00 90.19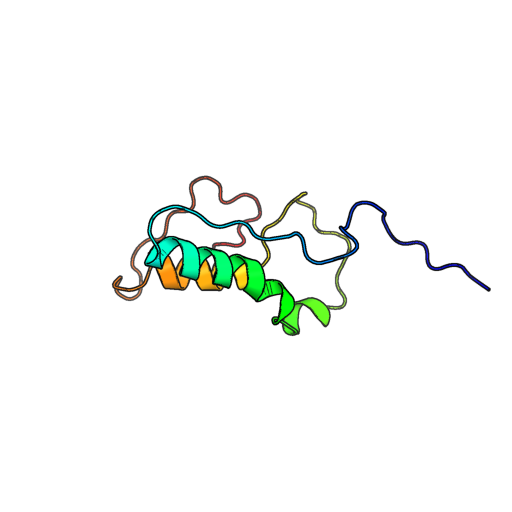 89 VAL A CA 1
ATOM 634 C C . VAL A 1 89 ? 1.107 5.329 4.298 1.00 90.19 89 VAL A C 1
ATOM 636 O O . VAL A 1 89 ? -0.069 5.273 4.652 1.00 90.19 89 VAL A O 1
ATOM 639 N N . LEU A 1 90 ? 1.975 6.213 4.812 1.00 85.00 90 LEU A N 1
ATOM 640 C CA . LEU A 1 90 ? 1.681 7.194 5.868 1.00 85.00 90 LEU A CA 1
ATOM 641 C C . LEU A 1 90 ? 1.328 8.563 5.274 1.00 85.00 90 LEU A C 1
ATOM 643 O O . LEU A 1 90 ? 0.414 9.207 5.833 1.00 85.00 90 LEU A O 1
#

Secondary structure (DSSP, 8-state):
-------TTS-SS-------SSHHHHHHHHHHHHGGGT-HHHHH-TTTT--SSTTPPPHHHHHHHHHHHHTTPPTT-----TT-TTTTT-

Sequen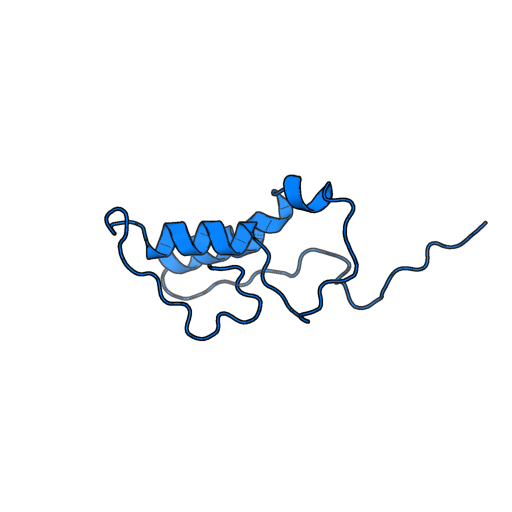ce (90 aa):
MAGQRRALSMPRAPGRIAADGVRASAEALVAALRAPHVDHEIAESLTHPFHSYPARMHPATARVLVELVGGGAGPGAPLVDPFCGSGTVL